Protein AF-A0A9E5NXB5-F1 (afdb_monomer_lite)

Radius of gyration: 30.62 Å; chains: 1; bounding box: 62×61×78 Å

pLDDT: mean 73.19, std 24.74, range [26.61, 98.06]

Sequence (170 aa):
MGVGWIIVVVVAVVLFAVLLLSRGRKKRVAPEAVVEGGEPAEEEETAEVPEVRAQVVARDAESEAAAVAEPVVPERVVKPEPTAKELRSRVEERLSESERMLAELRKAVEHDDEVAQHVGAGTMEIVEEGLQEVRSLAERKKWSQAKDKGEALHAQLSLMLQSTRREKAS

Structure (mmCIF, N/CA/C/O backbone):
data_AF-A0A9E5NXB5-F1
#
_entry.id   AF-A0A9E5NXB5-F1
#
loop_
_atom_site.group_PDB
_atom_site.id
_atom_site.type_symbol
_atom_site.label_atom_id
_atom_site.label_alt_id
_atom_site.label_comp_id
_atom_site.label_asym_id
_atom_site.label_entity_id
_atom_site.label_seq_id
_atom_site.pdbx_PDB_ins_code
_atom_site.Cartn_x
_atom_site.Cartn_y
_atom_site.Cartn_z
_atom_site.occupancy
_atom_site.B_iso_or_equiv
_atom_site.auth_seq_id
_atom_site.auth_comp_id
_atom_site.auth_asym_id
_atom_site.auth_atom_id
_atom_site.pdbx_PDB_model_num
ATOM 1 N N . MET A 1 1 ? -20.065 0.726 -28.961 1.00 54.78 1 MET A N 1
ATOM 2 C CA . MET A 1 1 ? -20.692 0.753 -27.619 1.00 54.78 1 MET A CA 1
ATOM 3 C C . MET A 1 1 ? -20.799 -0.689 -27.144 1.00 54.78 1 MET A C 1
ATOM 5 O O . MET A 1 1 ? -21.477 -1.448 -27.816 1.00 54.78 1 MET A O 1
ATOM 9 N N . GLY A 1 2 ? -20.080 -1.116 -26.100 1.00 55.69 2 GLY A N 1
ATOM 10 C CA . GLY A 1 2 ? -20.157 -2.530 -25.687 1.00 55.69 2 GLY A CA 1
ATOM 11 C C . GLY A 1 2 ? -19.233 -2.996 -24.560 1.00 55.69 2 GLY A C 1
ATOM 12 O O . GLY A 1 2 ? -19.505 -4.031 -23.973 1.00 55.69 2 GLY A O 1
ATOM 13 N N . VAL A 1 3 ? -18.182 -2.248 -24.206 1.00 57.88 3 VAL A N 1
ATOM 14 C CA . VAL A 1 3 ? -17.224 -2.702 -23.173 1.00 57.88 3 VAL A CA 1
ATOM 15 C C . VAL A 1 3 ? -17.630 -2.251 -21.763 1.00 57.88 3 VAL A C 1
ATOM 17 O O . VAL A 1 3 ? -17.493 -3.005 -20.806 1.00 57.88 3 VAL A O 1
ATOM 20 N N . GLY A 1 4 ? -18.231 -1.061 -21.634 1.00 63.00 4 GLY A N 1
ATOM 21 C CA . GLY A 1 4 ? -18.647 -0.520 -20.333 1.00 63.00 4 GLY A CA 1
ATOM 22 C C . GLY A 1 4 ? -19.715 -1.358 -19.621 1.00 63.00 4 GLY A C 1
ATOM 23 O O . GLY A 1 4 ? -19.689 -1.473 -18.402 1.00 63.00 4 GLY A O 1
ATOM 24 N N . TRP A 1 5 ? -20.615 -2.009 -20.366 1.00 71.31 5 TRP A N 1
ATOM 25 C CA . TRP A 1 5 ? -21.660 -2.841 -19.759 1.00 71.31 5 TRP A CA 1
ATOM 26 C C . TRP A 1 5 ? -21.108 -4.163 -19.214 1.00 71.31 5 TRP A C 1
ATOM 28 O O . TRP A 1 5 ? -21.574 -4.640 -18.186 1.00 71.31 5 TRP A O 1
ATOM 38 N N . ILE A 1 6 ? -20.059 -4.711 -19.838 1.00 74.12 6 ILE A N 1
ATOM 39 C CA . ILE A 1 6 ? -19.412 -5.947 -19.378 1.00 74.12 6 ILE A CA 1
ATOM 40 C C . ILE A 1 6 ? -18.761 -5.716 -18.013 1.00 74.12 6 ILE A C 1
ATOM 42 O O . ILE A 1 6 ? -18.959 -6.518 -17.106 1.00 74.12 6 ILE A O 1
ATOM 46 N N . ILE A 1 7 ? -18.061 -4.590 -17.835 1.00 77.19 7 ILE A N 1
ATOM 47 C CA . ILE A 1 7 ? -17.435 -4.242 -16.551 1.00 77.19 7 ILE A CA 1
ATOM 48 C C . ILE A 1 7 ? -18.505 -4.109 -15.459 1.00 77.19 7 ILE A C 1
ATOM 50 O O . ILE A 1 7 ? -18.360 -4.687 -14.386 1.00 77.19 7 ILE A O 1
ATOM 54 N N . VAL A 1 8 ? -19.620 -3.431 -15.748 1.00 80.00 8 VAL A N 1
ATOM 55 C CA . VAL A 1 8 ? -20.730 -3.276 -14.791 1.00 80.00 8 VAL A CA 1
ATOM 56 C C . VAL A 1 8 ? -21.351 -4.627 -14.420 1.00 80.00 8 VAL A C 1
ATOM 58 O O . VAL A 1 8 ? -21.609 -4.875 -13.242 1.00 80.00 8 VAL A O 1
ATOM 61 N N . VAL A 1 9 ? -21.549 -5.525 -15.389 1.00 83.50 9 VAL A N 1
ATOM 62 C CA . VAL A 1 9 ? -22.103 -6.866 -15.145 1.00 83.50 9 VAL A CA 1
ATOM 63 C C . VAL A 1 9 ? -21.142 -7.720 -14.315 1.00 83.50 9 VAL A C 1
ATOM 65 O O . VAL A 1 9 ? -21.573 -8.354 -13.353 1.00 83.50 9 VAL A O 1
ATOM 68 N N . VAL A 1 10 ? -19.842 -7.699 -14.621 1.00 84.12 10 VAL A N 1
ATOM 69 C CA . VAL A 1 10 ? -18.830 -8.451 -13.862 1.00 84.12 10 VAL A CA 1
ATOM 70 C C . VAL A 1 10 ? -18.748 -7.944 -12.421 1.00 84.12 10 VAL A C 1
ATOM 72 O O . VAL A 1 10 ? -18.808 -8.746 -11.489 1.00 84.12 10 VAL A O 1
ATOM 75 N N . VAL A 1 11 ? -18.703 -6.624 -12.217 1.00 87.06 11 VAL A N 1
ATOM 76 C CA . VAL A 1 11 ? -18.687 -6.021 -10.874 1.00 87.06 11 VAL A CA 1
ATOM 77 C C . VAL A 1 11 ? -19.962 -6.372 -10.099 1.00 87.06 11 VAL A C 1
ATOM 79 O O . VAL A 1 11 ? -19.879 -6.755 -8.932 1.00 87.06 11 VAL A O 1
ATOM 82 N N . ALA A 1 12 ? -21.135 -6.328 -10.737 1.00 85.50 12 ALA A N 1
ATOM 83 C CA . ALA A 1 12 ? -22.399 -6.690 -10.098 1.00 85.50 12 ALA A CA 1
ATOM 84 C C . ALA A 1 12 ? -22.444 -8.168 -9.669 1.00 85.50 12 ALA A C 1
ATOM 86 O O . ALA A 1 12 ? -22.884 -8.462 -8.557 1.00 85.50 12 ALA A O 1
ATOM 87 N N . VAL A 1 13 ? -21.953 -9.093 -10.501 1.00 89.00 13 VAL A N 1
ATOM 88 C CA . VAL A 1 13 ? -21.907 -10.531 -10.177 1.00 89.00 13 VAL A CA 1
ATOM 89 C C . VAL A 1 13 ? -20.940 -10.809 -9.028 1.00 89.00 13 VAL A C 1
ATOM 91 O O . VAL A 1 13 ? -21.283 -11.561 -8.114 1.00 89.00 13 VAL A O 1
ATOM 94 N N . VAL A 1 14 ? -19.765 -10.172 -9.021 1.00 89.00 14 VAL A N 1
ATOM 95 C CA . VAL A 1 14 ? -18.786 -10.316 -7.930 1.00 89.00 14 VAL A CA 1
ATOM 96 C C . VAL A 1 14 ? -19.358 -9.774 -6.621 1.00 89.00 14 VAL A C 1
ATOM 98 O O . VAL A 1 14 ? -19.320 -10.466 -5.602 1.00 89.00 14 VAL A O 1
ATOM 101 N N . LEU A 1 15 ? -19.961 -8.581 -6.641 1.00 87.12 15 LEU A N 1
ATOM 102 C CA . LEU A 1 15 ? -20.608 -8.007 -5.459 1.00 87.12 15 LEU A CA 1
ATOM 103 C C . LEU A 1 15 ? -21.755 -8.887 -4.961 1.00 87.12 15 LEU A C 1
ATOM 105 O O . LEU A 1 15 ? -21.877 -9.094 -3.756 1.00 87.12 15 LEU A O 1
ATOM 109 N N . PHE A 1 16 ? -22.559 -9.447 -5.866 1.00 84.19 16 PHE A N 1
ATOM 110 C CA . PHE A 1 16 ? -23.655 -10.347 -5.523 1.00 84.19 16 PHE A CA 1
ATOM 111 C C . PHE A 1 16 ? -23.155 -11.662 -4.906 1.00 84.19 16 PHE A C 1
ATOM 113 O O . PHE A 1 16 ? -23.688 -12.094 -3.884 1.00 84.19 16 PHE A O 1
ATOM 120 N N . ALA A 1 17 ? -22.092 -12.261 -5.450 1.00 80.44 17 ALA A N 1
ATOM 121 C CA . ALA A 1 17 ? -21.468 -13.460 -4.891 1.00 80.44 17 ALA A CA 1
ATOM 122 C C . ALA A 1 17 ? -20.880 -13.204 -3.493 1.00 80.44 17 ALA A C 1
ATOM 124 O O . ALA A 1 17 ? -21.090 -14.005 -2.581 1.00 80.44 17 ALA A O 1
ATOM 125 N N . VAL A 1 18 ? -20.220 -12.060 -3.284 1.00 82.38 18 VAL A N 1
ATOM 126 C CA . VAL A 1 18 ? -19.718 -11.636 -1.964 1.00 82.38 18 VAL A CA 1
ATOM 127 C C . VAL A 1 18 ? -20.874 -11.385 -0.987 1.00 82.38 18 VAL A C 1
ATOM 129 O O . VAL A 1 18 ? -20.802 -11.771 0.184 1.00 82.38 18 VAL A O 1
ATOM 132 N N . LEU A 1 19 ? -21.980 -10.798 -1.451 1.00 80.94 19 LEU A N 1
ATOM 133 C CA . LEU A 1 19 ? -23.198 -10.607 -0.656 1.00 80.94 19 LEU A CA 1
ATOM 134 C C . LEU A 1 19 ? -23.850 -11.937 -0.258 1.00 80.94 19 LEU A C 1
ATOM 136 O O . LEU A 1 19 ? -24.301 -12.085 0.878 1.00 80.94 19 LEU A O 1
ATOM 140 N N . LEU A 1 20 ? -23.875 -12.919 -1.158 1.00 72.75 20 LEU A N 1
ATOM 141 C CA . LEU A 1 20 ? -24.382 -14.257 -0.859 1.00 72.75 20 LEU A CA 1
ATOM 142 C C . LEU A 1 20 ? -23.459 -15.019 0.099 1.00 72.75 20 LEU A C 1
ATOM 144 O O . LEU A 1 20 ? -23.947 -15.598 1.071 1.00 72.75 20 LEU A O 1
ATOM 148 N N . LEU A 1 21 ? -22.137 -14.961 -0.094 1.00 68.56 21 LEU A N 1
ATOM 149 C CA . LEU A 1 21 ? -21.175 -15.585 0.824 1.00 68.56 21 LEU A CA 1
ATOM 150 C C . LEU A 1 21 ? -21.220 -14.955 2.222 1.00 68.56 21 LEU A C 1
ATOM 152 O O . LEU A 1 21 ? -21.131 -15.662 3.227 1.00 68.56 21 LEU A O 1
ATOM 156 N N . SER A 1 22 ? -21.391 -13.634 2.302 1.00 61.56 22 SER A N 1
ATOM 157 C CA . SER A 1 22 ? -21.497 -12.925 3.583 1.00 61.56 22 SER A CA 1
ATOM 158 C C . SER A 1 22 ? -22.838 -13.166 4.283 1.00 61.56 22 SER A C 1
ATOM 160 O O . SER A 1 22 ? -22.872 -13.244 5.514 1.00 61.56 22 SER A O 1
ATOM 162 N N . ARG A 1 23 ? -23.932 -13.371 3.536 1.00 57.53 23 ARG A N 1
ATOM 163 C CA . ARG A 1 23 ? -25.237 -13.768 4.098 1.00 57.53 23 ARG A CA 1
ATOM 164 C C . ARG A 1 23 ? -25.300 -15.242 4.514 1.00 57.53 23 ARG A C 1
ATOM 166 O O . ARG A 1 23 ? -26.015 -15.558 5.460 1.00 57.53 23 ARG A O 1
ATOM 173 N N . GLY A 1 24 ? -24.525 -16.125 3.881 1.00 51.94 24 GLY A N 1
ATOM 174 C CA . GLY A 1 24 ? -24.481 -17.561 4.192 1.00 51.94 24 GLY A CA 1
ATOM 175 C C . GLY A 1 24 ? -23.728 -17.941 5.476 1.00 51.94 24 GLY A C 1
ATOM 176 O O . GLY A 1 24 ? -23.845 -19.074 5.935 1.00 51.94 24 GLY A O 1
ATOM 177 N N . ARG A 1 25 ? -22.977 -17.018 6.097 1.00 52.31 25 ARG A N 1
ATOM 178 C CA . ARG A 1 25 ? -22.150 -17.288 7.296 1.00 52.31 25 ARG A CA 1
ATOM 179 C C . ARG A 1 25 ? -22.756 -16.841 8.631 1.00 52.31 25 ARG A C 1
ATOM 181 O O . ARG A 1 25 ? -22.054 -16.787 9.637 1.00 52.31 25 ARG A O 1
ATOM 188 N N . LYS A 1 26 ? -24.060 -16.553 8.679 1.00 47.88 26 LYS A N 1
ATOM 189 C CA . LYS A 1 26 ? -24.785 -16.276 9.931 1.00 47.88 26 LYS A CA 1
ATOM 190 C C . LYS A 1 26 ? -26.071 -17.090 10.009 1.00 47.88 26 LYS A C 1
ATOM 192 O O . LYS A 1 26 ? -27.144 -16.556 9.764 1.00 47.88 26 LYS A O 1
ATOM 197 N N . LYS A 1 27 ? -25.940 -18.378 10.337 1.00 48.53 27 LYS A N 1
ATOM 198 C CA . LYS A 1 27 ? -26.943 -19.209 11.035 1.00 48.53 27 LYS A CA 1
ATOM 199 C C . LYS A 1 27 ? -26.412 -20.637 11.134 1.00 48.53 27 LYS A C 1
ATOM 201 O O . LYS A 1 27 ? -26.617 -21.405 10.207 1.00 48.53 27 LYS A O 1
ATOM 206 N N . ARG A 1 28 ? -25.748 -20.979 12.242 1.00 40.81 28 ARG A N 1
ATOM 207 C CA . ARG A 1 28 ? -25.833 -22.303 12.893 1.00 40.81 28 ARG A CA 1
ATOM 208 C C . ARG A 1 28 ? -25.391 -22.176 14.353 1.00 40.81 28 ARG A C 1
ATOM 210 O O . ARG A 1 28 ? -24.294 -22.576 14.709 1.00 40.81 28 ARG A O 1
ATOM 217 N N . VAL A 1 29 ? -26.271 -21.598 15.170 1.00 38.09 29 VAL A N 1
ATOM 218 C CA . VAL A 1 29 ? -26.441 -21.964 16.583 1.00 38.09 29 VAL A CA 1
ATOM 219 C C . VAL A 1 29 ? -27.955 -22.011 16.837 1.00 38.09 29 VAL A C 1
ATOM 221 O O . VAL A 1 29 ? -28.576 -20.958 16.750 1.00 38.09 29 VAL A O 1
ATOM 224 N N . ALA A 1 30 ? -28.456 -23.248 17.037 1.00 46.38 30 ALA A N 1
ATOM 225 C CA . ALA A 1 30 ? -29.660 -23.767 17.743 1.00 46.38 30 ALA A CA 1
ATOM 226 C C . ALA A 1 30 ? -31.053 -23.108 17.505 1.00 46.38 30 ALA A C 1
ATOM 228 O O . ALA A 1 30 ? -31.091 -21.900 17.292 1.00 46.38 30 ALA A O 1
ATOM 229 N N . PRO A 1 31 ? -32.210 -23.833 17.530 1.00 43.34 31 PRO A N 1
ATOM 230 C CA . PRO A 1 31 ? -32.601 -24.841 18.537 1.00 43.34 31 PRO A CA 1
ATOM 231 C C . PRO A 1 31 ? -33.389 -26.083 18.024 1.00 43.34 31 PRO A C 1
ATOM 233 O O . PRO A 1 31 ? -33.703 -26.203 16.845 1.00 43.34 31 PRO A O 1
ATOM 236 N N . GLU A 1 32 ? -33.623 -27.006 18.962 1.00 43.78 32 GLU A N 1
ATOM 237 C CA . GLU A 1 32 ? -34.578 -28.129 19.055 1.00 43.78 32 GLU A CA 1
ATOM 238 C C . GLU A 1 32 ? -35.412 -28.560 17.831 1.00 43.78 32 GLU A C 1
ATOM 240 O O . GLU A 1 32 ? -36.246 -27.821 17.311 1.00 43.78 32 GLU A O 1
ATOM 245 N N . ALA A 1 33 ? -35.281 -29.845 17.480 1.00 38.47 33 ALA A N 1
ATOM 246 C CA . ALA A 1 33 ? -36.297 -30.603 16.760 1.00 38.47 33 ALA A CA 1
ATOM 247 C C . ALA A 1 33 ? -36.684 -31.825 17.604 1.00 38.47 33 ALA A C 1
ATOM 249 O O . ALA A 1 33 ? -35.936 -32.794 17.720 1.00 38.47 33 ALA A O 1
ATOM 250 N N . VAL A 1 34 ? -37.861 -31.693 18.205 1.00 40.66 34 VAL A N 1
ATOM 251 C CA . VAL A 1 34 ? -38.703 -32.719 18.814 1.00 40.66 34 VAL A CA 1
ATOM 252 C C . VAL A 1 34 ? -38.823 -33.936 17.890 1.00 40.66 34 VAL A C 1
ATOM 254 O O . VAL A 1 34 ? -39.217 -33.796 16.732 1.00 40.66 34 VAL A O 1
ATOM 257 N N . VAL A 1 35 ? -38.535 -35.127 18.418 1.00 33.59 35 VAL A N 1
ATOM 258 C CA . VAL A 1 35 ? -39.043 -36.402 17.894 1.00 33.59 35 VAL A CA 1
ATOM 259 C C . VAL A 1 35 ? -39.661 -37.144 19.074 1.00 33.59 35 VAL A C 1
ATOM 261 O O . VAL A 1 35 ? -38.965 -37.745 19.885 1.00 33.59 35 VAL A O 1
ATOM 264 N N . GLU A 1 36 ? -40.979 -37.022 19.189 1.00 34.06 36 GLU A N 1
ATOM 265 C CA . GLU A 1 36 ? -41.832 -37.827 20.059 1.00 34.06 36 GLU A CA 1
ATOM 266 C C . GLU A 1 36 ? -42.213 -39.108 19.296 1.00 34.06 36 GLU A C 1
ATOM 268 O O . GLU A 1 36 ? -42.603 -39.030 18.128 1.00 34.06 36 GLU A O 1
ATOM 273 N N . GLY A 1 37 ? -42.073 -40.282 19.927 1.00 31.33 37 GLY A N 1
ATOM 274 C CA . GLY A 1 37 ? -42.486 -41.555 19.324 1.00 31.33 37 GLY A CA 1
ATOM 275 C C . GLY A 1 37 ? -42.073 -42.850 20.040 1.00 31.33 37 GLY A C 1
ATOM 276 O O . GLY A 1 37 ? -41.574 -43.741 19.361 1.00 31.33 37 GLY A O 1
ATOM 277 N N . GLY A 1 38 ? -42.325 -42.950 21.358 1.00 26.61 38 GLY A N 1
ATOM 278 C CA . GLY A 1 38 ? -42.498 -44.196 22.147 1.00 26.61 38 GLY A CA 1
ATOM 279 C C . GLY A 1 38 ? -41.228 -44.860 22.707 1.00 26.61 38 GLY A C 1
ATOM 280 O O . GLY A 1 38 ? -40.244 -44.999 21.995 1.00 26.61 38 GLY A O 1
ATOM 281 N N . GLU A 1 39 ? -41.145 -45.358 23.945 1.00 35.12 39 GLU A N 1
ATOM 282 C CA . GLU A 1 39 ? -41.994 -45.419 25.160 1.00 35.12 39 GLU A CA 1
ATOM 283 C C . GLU A 1 39 ? -41.051 -45.915 26.322 1.00 35.12 39 GLU A C 1
ATOM 285 O O . GLU A 1 39 ? -39.858 -46.080 26.053 1.00 35.12 39 GLU A O 1
ATOM 290 N N . PRO A 1 40 ? -41.456 -46.100 27.600 1.00 45.62 40 PRO A N 1
ATOM 291 C CA . PRO A 1 40 ? -40.928 -45.353 28.750 1.00 45.62 40 PRO A CA 1
ATOM 292 C C . PRO A 1 40 ? -40.263 -46.227 29.847 1.00 45.62 40 PRO A C 1
ATOM 294 O O . PRO A 1 40 ? -40.350 -47.450 29.807 1.00 45.62 40 PRO A O 1
ATOM 297 N N . ALA A 1 41 ? -39.624 -45.582 30.834 1.00 37.34 41 ALA A N 1
ATOM 298 C CA . ALA A 1 41 ? -39.603 -45.906 32.282 1.00 37.34 41 ALA A CA 1
ATOM 299 C C . ALA A 1 41 ? -38.415 -45.160 32.935 1.00 37.34 41 ALA A C 1
ATOM 301 O O . ALA A 1 41 ? -37.283 -45.347 32.499 1.00 37.34 41 ALA A O 1
ATOM 302 N N . GLU A 1 42 ? -38.689 -44.129 33.752 1.00 36.38 42 GLU A N 1
ATOM 303 C CA . GLU A 1 42 ? -38.463 -44.106 35.226 1.00 36.38 42 GLU A CA 1
ATOM 304 C C . GLU A 1 42 ? -36.975 -43.839 35.575 1.00 36.38 42 GLU A C 1
ATOM 306 O O . GLU A 1 42 ? -36.089 -44.462 35.009 1.00 36.38 42 GLU A O 1
ATOM 311 N N . GLU A 1 43 ? -36.544 -42.911 36.433 1.00 36.44 43 GLU A N 1
ATOM 312 C CA . GLU A 1 43 ? -37.147 -42.092 37.493 1.00 36.44 43 GLU A CA 1
ATOM 313 C C . GLU A 1 43 ? -36.137 -40.972 37.881 1.00 36.44 43 GLU A C 1
ATOM 315 O O . GLU A 1 43 ? -34.934 -41.136 37.683 1.00 36.44 43 GLU A O 1
ATOM 320 N N . GLU A 1 44 ? -36.679 -39.856 38.390 1.00 34.19 44 GLU A N 1
ATOM 321 C CA . GLU A 1 44 ? -36.176 -38.805 39.318 1.00 34.19 44 GLU A CA 1
ATOM 322 C C . GLU A 1 44 ? -34.674 -38.420 39.392 1.00 34.19 44 GLU A C 1
ATOM 324 O O . GLU A 1 44 ? -33.780 -39.237 39.576 1.00 34.19 44 GLU A O 1
ATOM 329 N N . GLU A 1 45 ? -34.306 -37.146 39.172 1.00 33.31 45 GLU A N 1
ATOM 330 C CA . GLU A 1 45 ? -34.315 -36.018 40.147 1.00 33.31 45 GLU A CA 1
ATOM 331 C C . GLU A 1 45 ? -33.399 -36.292 41.361 1.00 33.31 45 GLU A C 1
ATOM 333 O O . GLU A 1 45 ? -33.670 -37.161 42.172 1.00 33.31 45 GLU A O 1
ATOM 338 N N . THR A 1 46 ? -32.234 -35.667 41.545 1.00 31.72 46 THR A N 1
ATOM 339 C CA . THR A 1 46 ? -32.015 -34.349 42.185 1.00 31.72 46 THR A CA 1
ATOM 340 C C . THR A 1 46 ? -30.485 -34.179 42.343 1.00 31.72 46 THR A C 1
ATOM 342 O O . THR A 1 46 ? -29.777 -35.152 42.563 1.00 31.72 46 THR A O 1
ATOM 345 N N . ALA A 1 47 ? -29.923 -33.021 41.982 1.00 37.53 47 ALA A N 1
ATOM 346 C CA . ALA A 1 47 ? -29.270 -32.038 42.869 1.00 37.53 47 ALA A CA 1
ATOM 347 C C . ALA A 1 47 ? -28.021 -32.470 43.691 1.00 37.53 47 ALA A C 1
ATOM 349 O O . ALA A 1 47 ? -27.930 -33.563 44.220 1.00 37.53 47 ALA A O 1
ATOM 350 N N . GLU A 1 48 ? -27.117 -31.492 43.856 1.00 29.36 48 GLU A N 1
ATOM 351 C CA . GLU A 1 48 ? -26.005 -31.395 44.828 1.00 29.36 48 GLU A CA 1
ATOM 352 C C . GLU A 1 48 ? -24.599 -31.917 44.438 1.00 29.36 48 GLU A C 1
ATOM 354 O O . GLU A 1 48 ? -24.214 -33.067 44.602 1.00 29.36 48 GLU A O 1
ATOM 359 N N . VAL A 1 49 ? -23.760 -30.962 44.017 1.00 40.38 49 VAL A N 1
ATOM 360 C CA . VAL A 1 49 ? -22.342 -30.834 44.430 1.00 40.38 49 VAL A CA 1
ATOM 361 C C . VAL A 1 49 ? -22.372 -30.349 45.898 1.00 40.38 49 VAL A C 1
ATOM 363 O O . VAL A 1 49 ? -23.283 -29.557 46.154 1.00 40.38 49 VAL A O 1
ATOM 366 N N . PRO A 1 50 ? -21.462 -30.671 46.858 1.00 47.22 50 PRO A N 1
ATOM 367 C CA . PRO A 1 50 ? -20.028 -31.021 46.743 1.00 47.22 50 PRO A CA 1
ATOM 368 C C . PRO A 1 50 ? -19.532 -32.162 47.676 1.00 47.22 50 PRO A C 1
ATOM 370 O O . PRO A 1 50 ? -20.043 -32.318 48.771 1.00 47.22 50 PRO A O 1
ATOM 373 N N . GLU A 1 51 ? -18.399 -32.824 47.391 1.00 36.38 51 GLU A N 1
ATOM 374 C CA . GLU A 1 51 ? -17.454 -33.125 48.489 1.00 36.38 51 GLU A CA 1
ATOM 375 C C . GLU A 1 51 ? -16.021 -33.412 48.029 1.00 36.38 51 GLU A C 1
ATOM 377 O O . GLU A 1 51 ? -15.735 -34.239 47.167 1.00 36.38 51 GLU A O 1
ATOM 382 N N . VAL A 1 52 ? -15.114 -32.690 48.677 1.00 45.28 52 VAL A N 1
ATOM 383 C CA . VAL A 1 52 ? -13.672 -32.894 48.746 1.00 45.28 52 VAL A CA 1
ATOM 384 C C . VAL A 1 52 ? -13.394 -34.074 49.676 1.00 45.28 52 VAL A C 1
ATOM 386 O O . VAL A 1 52 ? -13.833 -34.019 50.817 1.00 45.28 52 VAL A O 1
ATOM 389 N N . ARG A 1 53 ? -12.614 -35.075 49.248 1.00 33.16 53 ARG A N 1
ATOM 390 C CA . ARG A 1 53 ? -11.840 -36.041 50.076 1.00 33.16 53 ARG A CA 1
ATOM 391 C C . ARG A 1 53 ? -11.130 -37.007 49.117 1.00 33.16 53 ARG A C 1
ATOM 393 O O . ARG A 1 53 ? -11.700 -37.372 48.106 1.00 33.16 53 ARG A O 1
ATOM 400 N N . ALA A 1 54 ? -9.925 -37.510 49.329 1.00 36.16 54 ALA A N 1
ATOM 401 C CA . ALA A 1 54 ? -8.888 -37.301 50.322 1.00 36.16 54 ALA A CA 1
ATOM 402 C C . ALA A 1 54 ? -7.594 -37.887 49.722 1.00 36.16 54 ALA A C 1
ATOM 404 O O . ALA A 1 54 ? -7.639 -38.800 48.899 1.00 36.16 54 ALA A O 1
ATOM 405 N N . GLN A 1 55 ? -6.447 -37.370 50.153 1.00 41.28 55 GLN A N 1
ATOM 406 C CA . GLN A 1 55 ? -5.137 -37.981 49.926 1.00 41.28 55 GLN A CA 1
ATOM 407 C C . GLN A 1 55 ? -5.091 -39.400 50.510 1.00 41.28 55 GLN A C 1
ATOM 409 O O . GLN A 1 55 ? -5.505 -39.575 51.653 1.00 41.28 55 GLN A O 1
ATOM 414 N N . VAL A 1 56 ? -4.457 -40.349 49.815 1.00 29.86 56 VAL A N 1
ATOM 415 C CA . VAL A 1 56 ? -3.692 -41.431 50.457 1.00 29.86 56 VAL A CA 1
ATOM 416 C C . VAL A 1 56 ? -2.437 -41.700 49.630 1.00 29.86 56 VAL A C 1
ATOM 418 O O . VAL A 1 56 ? -2.493 -42.151 48.491 1.00 29.86 56 VAL A O 1
ATOM 421 N N . VAL A 1 57 ? -1.295 -41.396 50.241 1.00 37.84 57 VAL A N 1
ATOM 422 C CA . VAL A 1 57 ? 0.025 -41.901 49.868 1.00 37.84 57 VAL A CA 1
ATOM 423 C C . VAL A 1 57 ? 0.057 -43.397 50.181 1.00 37.84 57 VAL A C 1
ATOM 425 O O . VAL A 1 57 ? -0.147 -43.777 51.331 1.00 37.84 57 VAL A O 1
ATOM 428 N N . ALA A 1 58 ? 0.375 -44.232 49.195 1.00 32.09 58 ALA A N 1
ATOM 429 C CA . ALA A 1 58 ? 0.872 -45.583 49.423 1.00 32.09 58 ALA A CA 1
ATOM 430 C C . ALA A 1 58 ? 2.094 -45.803 48.528 1.00 32.09 58 ALA A C 1
ATOM 432 O O . ALA A 1 58 ? 2.021 -45.763 47.302 1.00 32.09 58 ALA A O 1
ATOM 433 N N . ARG A 1 59 ? 3.238 -45.941 49.194 1.00 34.91 59 ARG A N 1
ATOM 434 C CA . ARG A 1 59 ? 4.537 -46.300 48.644 1.00 34.91 59 ARG A CA 1
ATOM 435 C C . ARG A 1 59 ? 4.615 -47.822 48.678 1.00 34.91 59 ARG A C 1
ATOM 437 O O . ARG A 1 59 ? 4.721 -48.362 49.769 1.00 34.91 59 ARG A O 1
ATOM 444 N N . ASP A 1 60 ? 4.645 -48.462 47.519 1.00 29.19 60 ASP A N 1
ATOM 445 C CA . ASP A 1 60 ? 5.241 -49.786 47.361 1.00 29.19 60 ASP A CA 1
ATOM 446 C C . ASP A 1 60 ? 6.034 -49.813 46.059 1.00 29.19 60 ASP A C 1
ATOM 448 O O . ASP A 1 60 ? 5.621 -49.274 45.031 1.00 29.19 60 ASP A O 1
ATOM 452 N N . ALA A 1 61 ? 7.248 -50.332 46.171 1.00 39.91 61 ALA A N 1
ATOM 453 C CA . ALA A 1 61 ? 8.222 -50.411 45.107 1.00 39.91 61 ALA A CA 1
ATOM 454 C C . ALA A 1 61 ? 8.165 -51.814 44.514 1.00 39.91 61 ALA A C 1
ATOM 456 O O . ALA A 1 61 ? 8.441 -52.761 45.233 1.00 39.91 61 ALA A O 1
ATOM 457 N N . GLU A 1 62 ? 7.921 -51.934 43.213 1.00 35.31 62 GLU A N 1
ATOM 458 C CA . GLU A 1 62 ? 8.495 -53.015 42.416 1.00 35.31 62 GLU A CA 1
ATOM 459 C C . GLU A 1 62 ? 8.523 -52.615 40.936 1.00 35.31 62 GLU A C 1
ATOM 461 O O . GLU A 1 62 ? 7.581 -52.041 40.395 1.00 35.31 62 GLU A O 1
ATOM 466 N N . SER A 1 63 ? 9.683 -52.842 40.323 1.00 36.72 63 SER A N 1
ATOM 467 C CA . SER A 1 63 ? 9.979 -52.606 38.915 1.00 36.72 63 SER A CA 1
ATOM 468 C C . SER A 1 63 ? 9.027 -53.369 38.002 1.00 36.72 63 SER A C 1
ATOM 470 O O . SER A 1 63 ? 9.068 -54.591 37.994 1.00 36.72 63 SER A O 1
ATOM 472 N N . GLU A 1 64 ? 8.351 -52.674 37.089 1.00 33.09 64 GLU A N 1
ATOM 473 C CA . GLU A 1 64 ? 8.196 -53.200 35.734 1.00 33.09 64 GLU A CA 1
ATOM 474 C C . GLU A 1 64 ? 8.054 -52.058 34.725 1.00 33.09 64 GLU A C 1
ATOM 476 O O . GLU A 1 64 ? 7.289 -51.108 34.893 1.00 33.09 64 GLU A O 1
ATOM 481 N N . ALA A 1 65 ? 8.889 -52.118 33.694 1.00 44.62 65 ALA A N 1
ATOM 482 C CA . ALA A 1 65 ? 8.981 -51.131 32.641 1.00 44.62 65 ALA A CA 1
ATOM 483 C C . ALA A 1 65 ? 7.717 -51.160 31.772 1.00 44.62 65 ALA A C 1
ATOM 485 O O . ALA A 1 65 ? 7.572 -52.009 30.899 1.00 44.62 65 ALA A O 1
ATOM 486 N N . ALA A 1 66 ? 6.839 -50.179 31.956 1.00 34.56 66 ALA A N 1
ATOM 487 C CA . ALA A 1 66 ? 5.821 -49.831 30.979 1.00 34.56 66 ALA A CA 1
ATOM 488 C C . ALA A 1 66 ? 5.923 -48.330 30.712 1.00 34.56 66 ALA A C 1
ATOM 490 O O . ALA A 1 66 ? 5.399 -47.503 31.454 1.00 34.56 66 ALA A O 1
ATOM 491 N N . ALA A 1 67 ? 6.657 -47.976 29.656 1.00 39.56 67 ALA A N 1
ATOM 492 C CA . ALA A 1 67 ? 6.668 -46.632 29.100 1.00 39.56 67 ALA A CA 1
ATOM 493 C C . ALA A 1 67 ? 5.277 -46.324 28.522 1.00 39.56 67 ALA A C 1
ATOM 495 O O . ALA A 1 67 ? 5.033 -46.463 27.324 1.00 39.56 67 ALA A O 1
ATOM 496 N N . VAL A 1 68 ? 4.348 -45.932 29.392 1.00 35.22 68 VAL A N 1
ATOM 497 C CA . VAL A 1 68 ? 3.100 -45.289 28.997 1.00 35.22 68 VAL A CA 1
ATOM 498 C C . VAL A 1 68 ? 3.465 -43.842 28.709 1.00 35.22 68 VAL A C 1
ATOM 500 O O . VAL A 1 68 ? 3.592 -43.020 29.612 1.00 35.22 68 VAL A O 1
ATOM 503 N N . ALA A 1 69 ? 3.722 -43.552 27.436 1.00 43.78 69 ALA A N 1
ATOM 504 C CA . ALA A 1 69 ? 3.768 -42.186 26.953 1.00 43.78 69 ALA A CA 1
ATOM 505 C C . ALA A 1 69 ? 2.377 -41.580 27.180 1.00 43.78 69 ALA A C 1
ATOM 507 O O . ALA A 1 69 ? 1.459 -41.806 26.390 1.00 43.78 69 ALA A O 1
ATOM 508 N N . GLU A 1 70 ? 2.206 -40.861 28.289 1.00 43.41 70 GLU A N 1
ATOM 509 C CA . GLU A 1 70 ? 1.059 -39.984 28.471 1.00 43.41 70 GLU A CA 1
ATOM 510 C C . GLU A 1 70 ? 1.006 -39.050 27.254 1.00 43.41 70 GLU A C 1
ATOM 512 O O . GLU A 1 70 ? 2.017 -38.416 26.923 1.00 43.41 70 GLU A O 1
ATOM 517 N N . PRO A 1 71 ? -0.123 -38.971 26.529 1.00 40.84 71 PRO A N 1
ATOM 518 C CA . PRO A 1 71 ? -0.261 -37.989 25.476 1.00 40.84 71 PRO A CA 1
ATOM 519 C C . PRO A 1 71 ? -0.245 -36.616 26.145 1.00 40.84 71 PRO A C 1
ATOM 521 O O . PRO A 1 71 ? -1.244 -36.174 26.710 1.00 40.84 71 PRO A O 1
ATOM 524 N N . VAL A 1 72 ? 0.910 -35.953 26.092 1.00 48.22 72 VAL A N 1
ATOM 525 C CA . VAL A 1 72 ? 1.059 -34.539 26.427 1.00 48.22 72 VAL A CA 1
ATOM 526 C C . VAL A 1 72 ? 0.124 -33.784 25.491 1.00 48.22 72 VAL A C 1
ATOM 528 O O . VAL A 1 72 ? 0.441 -33.532 24.328 1.00 48.22 72 VAL A O 1
ATOM 531 N N . VAL A 1 73 ? -1.077 -33.487 25.984 1.00 48.72 73 VAL A N 1
ATOM 532 C CA . VAL A 1 73 ? -2.013 -32.582 25.328 1.00 48.72 73 VAL A CA 1
ATOM 533 C C . VAL A 1 73 ? -1.259 -31.264 25.198 1.00 48.72 73 VAL A C 1
ATOM 535 O O . VAL A 1 73 ? -0.865 -30.710 26.225 1.00 48.72 73 VAL A O 1
ATOM 538 N N . PRO A 1 74 ? -0.993 -30.758 23.980 1.00 49.38 74 PRO A N 1
ATOM 539 C CA . PRO A 1 74 ? -0.344 -29.470 23.854 1.00 49.38 74 PRO A CA 1
ATOM 540 C C . PRO A 1 74 ? -1.282 -28.447 24.487 1.00 49.38 74 PRO A C 1
ATOM 542 O O . PRO A 1 74 ? -2.382 -28.211 23.974 1.00 49.38 74 PRO A O 1
ATOM 545 N N . GLU A 1 75 ? -0.863 -27.872 25.617 1.00 52.22 75 GLU A N 1
ATOM 546 C CA . GLU A 1 75 ? -1.471 -26.666 26.162 1.00 52.22 75 GLU A CA 1
ATOM 547 C C . GLU A 1 75 ? -1.620 -25.698 24.993 1.00 52.22 75 GLU A C 1
ATOM 549 O O . GLU A 1 75 ? -0.639 -25.278 24.370 1.00 52.22 75 GLU A O 1
ATOM 554 N N . ARG A 1 76 ? -2.869 -25.396 24.623 1.00 51.62 76 ARG A N 1
ATOM 555 C CA . ARG A 1 76 ? -3.134 -24.361 23.633 1.00 51.62 76 ARG A CA 1
ATOM 556 C C . ARG A 1 76 ? -2.610 -23.072 24.238 1.00 51.62 76 ARG A C 1
ATOM 558 O O . ARG A 1 76 ? -3.272 -22.471 25.077 1.00 51.62 76 ARG A O 1
ATOM 565 N N . VAL A 1 77 ? -1.426 -22.657 23.799 1.00 55.16 77 VAL A N 1
ATOM 566 C CA . VAL A 1 77 ? -0.885 -21.331 24.070 1.00 55.16 77 VAL A CA 1
ATOM 567 C C . VAL A 1 77 ? -1.830 -20.342 23.397 1.00 55.16 77 VAL A C 1
ATOM 569 O O . VAL A 1 77 ? -1.701 -20.032 22.210 1.00 55.16 77 VAL A O 1
ATOM 572 N N . VAL A 1 78 ? -2.844 -19.897 24.138 1.00 57.31 78 VAL A N 1
ATOM 573 C CA . VAL A 1 78 ? -3.724 -18.811 23.722 1.00 57.31 78 VAL A CA 1
ATOM 574 C C . VAL A 1 78 ? -2.855 -17.563 23.734 1.00 57.31 78 VAL A C 1
ATOM 576 O O . VAL A 1 78 ? -2.625 -16.958 24.779 1.00 57.31 78 VAL A O 1
ATOM 579 N N . LYS A 1 79 ? -2.293 -17.212 22.573 1.00 66.75 79 LYS A 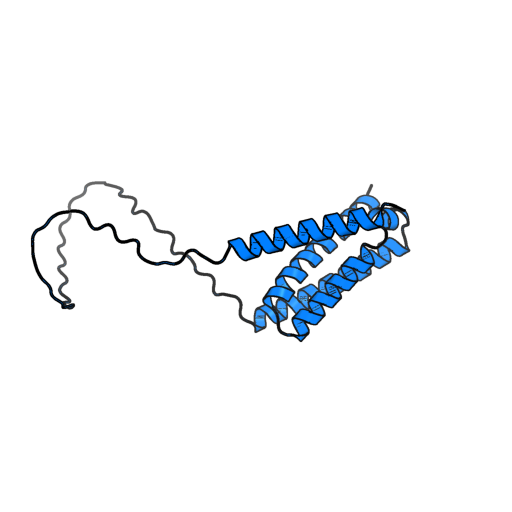N 1
ATOM 580 C CA . LYS A 1 79 ? -1.615 -15.927 22.424 1.00 66.75 79 LYS A CA 1
ATOM 581 C C . LYS A 1 79 ? -2.638 -14.836 22.744 1.00 66.75 79 LYS A C 1
ATOM 583 O O . LYS A 1 79 ? -3.714 -14.858 22.143 1.00 66.75 79 LYS A O 1
ATOM 588 N N . PRO A 1 80 ? -2.331 -13.914 23.670 1.00 72.50 80 PRO A N 1
ATOM 589 C CA . PRO A 1 80 ? -3.233 -12.817 23.967 1.00 72.50 80 PRO A CA 1
ATOM 590 C C . PRO A 1 80 ? -3.489 -12.022 22.687 1.00 72.50 80 PRO A C 1
ATOM 592 O O . PRO A 1 80 ? -2.573 -11.803 21.885 1.00 72.50 80 PRO A O 1
ATOM 595 N N . GLU A 1 81 ? -4.744 -11.625 22.479 1.00 76.06 81 GLU A N 1
ATOM 596 C CA . GLU A 1 81 ? -5.076 -10.742 21.369 1.00 76.06 81 GLU A CA 1
ATOM 597 C C . GLU A 1 81 ? -4.302 -9.422 21.512 1.00 76.06 81 GLU A C 1
ATOM 599 O O . GLU A 1 81 ? -4.152 -8.910 22.627 1.00 76.06 81 GLU A O 1
ATOM 604 N N . PRO A 1 82 ? -3.784 -8.869 20.402 1.00 80.31 82 PRO A N 1
ATOM 605 C CA . PRO A 1 82 ? -3.001 -7.645 20.445 1.00 80.31 82 PRO A CA 1
ATOM 606 C C . PRO A 1 82 ? -3.850 -6.485 20.965 1.00 80.31 82 PRO A C 1
ATOM 608 O O . PRO A 1 82 ? -4.989 -6.271 20.540 1.00 80.31 82 PRO A O 1
ATOM 611 N N . THR A 1 83 ? -3.272 -5.694 21.860 1.00 88.06 83 THR A N 1
ATOM 612 C CA . THR A 1 83 ? -3.935 -4.519 22.424 1.00 88.06 83 THR A CA 1
ATOM 613 C C . THR A 1 83 ? -4.151 -3.444 21.355 1.00 88.06 83 THR A C 1
ATOM 615 O O . THR A 1 83 ? -3.409 -3.332 20.376 1.00 88.06 83 THR A O 1
ATOM 618 N N . ALA A 1 84 ? -5.140 -2.568 21.561 1.00 86.75 84 ALA A N 1
ATOM 619 C CA . ALA A 1 84 ? -5.416 -1.466 20.633 1.00 86.75 84 ALA A CA 1
ATOM 620 C C . ALA A 1 84 ? -4.206 -0.530 20.427 1.00 86.75 84 ALA A C 1
ATOM 622 O O . ALA A 1 84 ? -4.024 0.016 19.340 1.00 86.75 84 ALA A O 1
ATOM 623 N N . LYS A 1 85 ? -3.360 -0.366 21.455 1.00 88.88 85 LYS A N 1
ATOM 624 C CA . LYS A 1 85 ? -2.126 0.429 21.379 1.00 88.88 85 LYS A CA 1
ATOM 625 C C . LYS A 1 85 ? -1.084 -0.236 20.476 1.00 88.88 85 LYS A C 1
ATOM 627 O O . LYS A 1 85 ? -0.467 0.447 19.664 1.00 88.88 85 LYS A O 1
ATOM 632 N N . GLU A 1 86 ? -0.918 -1.552 20.588 1.00 91.19 86 GLU A N 1
ATOM 633 C CA . GLU A 1 86 ? -0.007 -2.319 19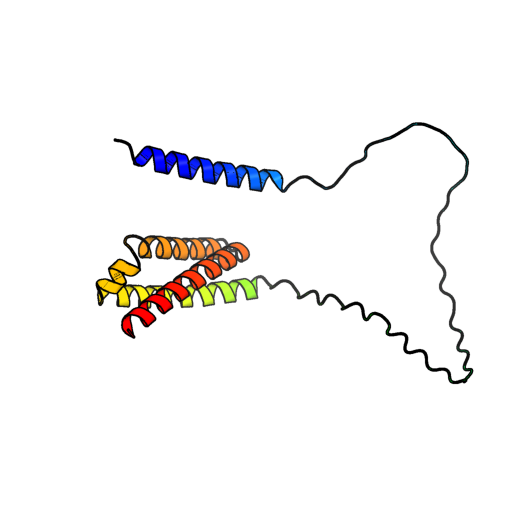.729 1.00 91.19 86 GLU A CA 1
ATOM 634 C C . GLU A 1 86 ? -0.487 -2.334 18.278 1.00 91.19 86 GLU A C 1
ATOM 636 O O . GLU A 1 86 ? 0.314 -2.124 17.368 1.00 91.19 86 GLU A O 1
ATOM 641 N N . LEU A 1 87 ? -1.794 -2.519 18.051 1.00 91.38 87 LEU A N 1
ATOM 642 C CA . LEU A 1 87 ? -2.377 -2.453 16.709 1.00 91.38 87 LEU A CA 1
ATOM 643 C C . LEU A 1 87 ? -2.157 -1.083 16.071 1.00 91.38 87 LEU A C 1
ATOM 645 O O . LEU A 1 87 ? -1.721 -1.011 14.926 1.00 91.38 87 LEU A O 1
ATOM 649 N N . ARG A 1 88 ? -2.407 -0.005 16.819 1.00 93.81 88 ARG A N 1
ATOM 650 C CA . ARG A 1 88 ? -2.153 1.358 16.352 1.00 93.81 88 ARG A CA 1
ATOM 651 C C . ARG A 1 88 ? -0.695 1.554 15.941 1.00 93.81 88 ARG A C 1
ATOM 653 O O . ARG A 1 88 ? -0.450 1.984 14.821 1.00 93.81 88 ARG A O 1
ATOM 660 N N . SER A 1 89 ? 0.246 1.208 16.821 1.00 94.31 89 SER A N 1
ATOM 661 C CA . SER A 1 89 ? 1.679 1.374 16.548 1.00 94.31 89 SER A CA 1
ATOM 662 C C . SER A 1 89 ? 2.105 0.612 15.293 1.00 94.31 89 SER A C 1
ATOM 664 O O . SER A 1 89 ? 2.815 1.163 14.460 1.00 94.31 89 SER A O 1
ATOM 666 N N . ARG A 1 90 ? 1.635 -0.633 15.125 1.00 93.62 90 ARG A N 1
ATOM 667 C CA . ARG A 1 90 ? 1.935 -1.438 13.932 1.00 93.62 90 ARG A CA 1
ATOM 668 C C . ARG A 1 90 ? 1.341 -0.849 12.660 1.00 93.62 90 ARG A C 1
ATOM 670 O O . ARG A 1 90 ? 1.995 -0.875 11.626 1.00 93.62 90 ARG A O 1
ATOM 677 N N . VAL A 1 91 ? 0.106 -0.350 12.722 1.00 96.06 91 VAL A N 1
ATOM 678 C CA . VAL A 1 91 ? -0.545 0.285 11.570 1.00 96.06 91 VAL A CA 1
ATOM 679 C C . VAL A 1 91 ? 0.213 1.546 11.164 1.00 96.06 91 VAL A C 1
ATOM 681 O O . VAL A 1 91 ? 0.502 1.703 9.987 1.00 96.06 91 VAL A O 1
ATOM 684 N N . GLU A 1 92 ? 0.572 2.412 12.113 1.00 95.19 92 GLU A N 1
ATOM 685 C CA . GLU A 1 92 ? 1.315 3.651 11.836 1.00 95.19 92 GLU A CA 1
ATOM 686 C C . GLU A 1 92 ? 2.706 3.363 11.241 1.00 95.19 92 GLU A C 1
ATOM 688 O O . GLU A 1 92 ? 3.081 3.962 10.232 1.00 95.19 92 GLU A O 1
ATOM 693 N N . GLU A 1 93 ? 3.438 2.400 11.807 1.00 96.19 93 GLU A N 1
ATOM 694 C CA . GLU A 1 93 ? 4.741 1.964 11.290 1.00 96.19 93 GLU A CA 1
ATOM 695 C C . GLU A 1 93 ? 4.627 1.412 9.864 1.00 96.19 93 GLU A C 1
ATOM 697 O O . GLU A 1 93 ? 5.333 1.864 8.960 1.00 96.19 93 GLU A O 1
ATOM 702 N N . ARG A 1 94 ? 3.685 0.488 9.631 1.00 95.69 94 ARG A N 1
ATOM 703 C CA . ARG A 1 94 ? 3.473 -0.104 8.303 1.00 95.69 94 ARG A CA 1
ATOM 704 C C . ARG A 1 94 ? 3.002 0.899 7.269 1.00 95.69 94 ARG A C 1
ATOM 706 O O . ARG A 1 94 ? 3.365 0.775 6.101 1.00 95.69 94 ARG A O 1
ATOM 713 N N . LEU A 1 95 ? 2.199 1.874 7.670 1.00 96.62 95 LEU A N 1
ATOM 714 C CA . LEU A 1 95 ? 1.710 2.918 6.782 1.00 96.62 95 LEU A CA 1
ATOM 715 C C . LEU A 1 95 ? 2.867 3.809 6.318 1.00 96.62 95 LEU A C 1
ATOM 717 O O . LEU A 1 95 ? 3.038 3.986 5.116 1.00 96.62 95 LEU A O 1
ATOM 721 N N . SER A 1 96 ? 3.718 4.252 7.246 1.00 97.12 96 SER A N 1
ATOM 722 C CA . SER A 1 96 ? 4.935 5.015 6.934 1.00 97.12 96 SER A CA 1
ATOM 723 C C . SER A 1 96 ? 5.891 4.239 6.016 1.00 97.12 96 SER A C 1
ATOM 725 O O . SER A 1 96 ? 6.390 4.764 5.018 1.00 97.12 96 SER A O 1
ATOM 727 N N . GLU A 1 97 ? 6.108 2.951 6.295 1.00 97.62 97 GLU A N 1
ATOM 728 C CA . GLU A 1 97 ? 6.959 2.104 5.458 1.00 97.62 97 GLU A CA 1
ATOM 729 C C . GLU A 1 97 ? 6.384 1.928 4.044 1.00 97.62 97 GLU A C 1
ATOM 731 O O . GLU A 1 97 ? 7.108 2.031 3.055 1.00 97.62 97 GLU A O 1
ATOM 736 N N . SER A 1 98 ? 5.071 1.726 3.935 1.00 96.94 98 SER A N 1
ATOM 737 C CA . SER A 1 98 ? 4.388 1.581 2.646 1.00 96.94 98 SER A CA 1
ATOM 738 C C . SER A 1 98 ? 4.412 2.877 1.830 1.00 96.94 98 SER A C 1
ATOM 740 O O . SER A 1 98 ? 4.608 2.836 0.619 1.00 96.94 98 SER A O 1
ATOM 742 N N . GLU A 1 99 ? 4.286 4.038 2.473 1.00 97.25 99 GLU A N 1
ATOM 743 C CA . GLU A 1 99 ? 4.438 5.342 1.813 1.00 97.25 99 GLU A CA 1
ATOM 744 C C . GLU A 1 99 ? 5.848 5.543 1.261 1.00 97.25 99 GLU A C 1
ATOM 746 O O . GLU A 1 99 ? 6.018 6.015 0.134 1.00 97.25 99 GLU A O 1
ATOM 751 N N . ARG A 1 100 ? 6.867 5.137 2.025 1.00 97.81 100 ARG A N 1
ATOM 752 C CA . ARG A 1 100 ? 8.254 5.156 1.554 1.00 97.81 100 ARG A CA 1
ATOM 753 C C . ARG A 1 100 ? 8.441 4.238 0.348 1.00 97.81 100 ARG A C 1
ATOM 755 O O . ARG A 1 100 ? 9.044 4.655 -0.637 1.00 97.81 100 ARG A O 1
ATOM 762 N N . MET A 1 101 ? 7.910 3.018 0.408 1.00 97.31 101 MET A N 1
ATOM 763 C CA . MET A 1 101 ? 7.967 2.063 -0.702 1.00 97.31 101 MET A CA 1
ATOM 764 C C . MET A 1 101 ? 7.276 2.600 -1.957 1.00 97.31 101 MET A C 1
ATOM 766 O O . MET A 1 101 ? 7.814 2.480 -3.056 1.00 97.31 101 MET A O 1
ATOM 770 N N . LEU A 1 102 ? 6.115 3.237 -1.801 1.00 96.25 102 LEU A N 1
ATOM 771 C CA . LEU A 1 102 ? 5.410 3.877 -2.905 1.00 96.25 102 LEU A CA 1
ATOM 772 C C . LEU A 1 102 ? 6.242 5.011 -3.520 1.00 96.25 102 LEU A C 1
ATOM 774 O O . LEU A 1 102 ? 6.320 5.115 -4.742 1.00 96.25 102 LEU A O 1
ATOM 778 N N . ALA A 1 103 ? 6.894 5.837 -2.698 1.00 96.12 103 ALA A N 1
ATOM 779 C CA . ALA A 1 103 ? 7.778 6.892 -3.189 1.00 96.12 103 ALA A CA 1
ATOM 780 C C . ALA A 1 103 ? 8.992 6.325 -3.948 1.00 96.12 103 ALA A C 1
ATOM 782 O O . ALA A 1 103 ? 9.367 6.857 -4.994 1.00 96.12 103 ALA A O 1
ATOM 783 N N . GLU A 1 104 ? 9.583 5.228 -3.462 1.00 95.81 104 GLU A N 1
ATOM 784 C CA . GLU A 1 104 ? 10.648 4.509 -4.174 1.00 95.81 104 GLU A CA 1
ATOM 785 C C . GLU A 1 104 ? 10.162 3.961 -5.521 1.00 95.81 104 GLU A C 1
ATOM 787 O O . GLU A 1 104 ? 10.855 4.115 -6.529 1.00 95.81 104 GLU A O 1
ATOM 792 N N . LEU A 1 105 ? 8.965 3.369 -5.554 1.00 94.19 105 LEU A N 1
ATOM 793 C CA . LEU A 1 105 ? 8.374 2.827 -6.774 1.00 94.19 105 LEU A CA 1
ATOM 794 C C . LEU A 1 105 ? 8.064 3.938 -7.781 1.00 94.19 105 LEU A C 1
ATOM 796 O O . LEU A 1 105 ? 8.407 3.806 -8.952 1.00 94.19 105 LEU A O 1
ATOM 800 N N . ARG A 1 106 ? 7.501 5.063 -7.324 1.00 94.44 106 ARG A N 1
ATOM 801 C CA . ARG A 1 106 ? 7.242 6.235 -8.171 1.00 94.44 106 ARG A CA 1
ATOM 802 C C . ARG A 1 106 ? 8.531 6.752 -8.798 1.00 94.44 106 ARG A C 1
ATOM 804 O O . ARG A 1 106 ? 8.590 6.932 -10.006 1.00 94.44 106 ARG A O 1
ATOM 811 N N . LYS A 1 107 ? 9.586 6.898 -7.995 1.00 94.62 107 LYS A N 1
ATOM 812 C CA . LYS A 1 107 ? 10.902 7.301 -8.496 1.00 94.62 107 LYS A CA 1
ATOM 813 C C . LYS A 1 107 ? 11.456 6.303 -9.517 1.00 94.62 107 LYS A C 1
ATOM 815 O O . LYS A 1 107 ? 12.104 6.707 -10.474 1.00 94.62 107 LYS A O 1
ATOM 820 N N . ALA A 1 108 ? 11.237 5.003 -9.320 1.00 92.56 108 ALA A N 1
ATOM 821 C CA . ALA A 1 108 ? 11.656 3.999 -10.292 1.00 92.56 108 ALA A CA 1
ATOM 822 C C . ALA A 1 108 ? 10.897 4.144 -11.620 1.00 92.56 108 ALA A C 1
ATOM 824 O O . ALA A 1 108 ? 11.544 4.130 -12.658 1.00 92.56 108 ALA A O 1
ATOM 825 N N . VAL A 1 109 ? 9.577 4.343 -11.567 1.00 92.00 109 VAL A N 1
ATOM 826 C CA . VAL A 1 109 ? 8.700 4.556 -12.733 1.00 92.00 109 VAL A CA 1
ATOM 827 C C . VAL A 1 109 ? 9.049 5.842 -13.491 1.00 92.00 109 VAL A C 1
ATOM 829 O O . VAL A 1 109 ? 9.050 5.846 -14.712 1.00 92.00 109 VAL A O 1
ATOM 832 N N . GLU A 1 110 ? 9.381 6.928 -12.791 1.00 92.25 110 GLU A N 1
ATOM 833 C CA . GLU A 1 110 ? 9.749 8.211 -13.415 1.00 92.25 110 GLU A CA 1
ATOM 834 C C . GLU A 1 110 ? 11.074 8.164 -14.194 1.00 92.25 110 GLU A C 1
ATOM 836 O O . GLU A 1 110 ? 11.304 8.993 -15.072 1.00 92.25 110 GLU A O 1
ATOM 841 N N . HIS A 1 111 ? 11.968 7.234 -13.855 1.00 90.69 111 HIS A N 1
ATOM 842 C CA . HIS A 1 111 ? 13.304 7.140 -14.450 1.00 90.69 111 HIS A CA 1
ATOM 843 C C . HIS A 1 111 ? 13.457 5.997 -15.458 1.00 90.69 111 HIS A C 1
ATOM 845 O O . HIS A 1 111 ? 14.518 5.890 -16.072 1.00 90.69 111 HIS A O 1
ATOM 851 N N . ASP A 1 112 ? 12.456 5.129 -15.585 1.00 89.62 112 ASP A N 1
ATOM 852 C CA . ASP A 1 112 ? 12.565 3.872 -16.317 1.00 89.62 112 ASP A CA 1
ATOM 853 C C . ASP A 1 112 ? 11.208 3.502 -16.941 1.00 89.62 112 ASP A C 1
ATOM 855 O O . ASP A 1 112 ? 10.278 3.060 -16.258 1.00 89.62 112 ASP A O 1
ATOM 859 N N . ASP A 1 113 ? 11.102 3.711 -18.256 1.00 87.31 113 ASP A N 1
ATOM 860 C CA . ASP A 1 113 ? 9.880 3.462 -19.026 1.00 87.31 113 ASP A CA 1
ATOM 861 C C . ASP A 1 113 ? 9.502 1.970 -19.063 1.00 87.31 113 ASP A C 1
ATOM 863 O O . ASP A 1 113 ? 8.319 1.639 -19.177 1.00 87.31 113 ASP A O 1
ATOM 867 N N . GLU A 1 114 ? 10.470 1.055 -18.933 1.00 87.62 114 GLU A N 1
ATOM 868 C CA . GLU A 1 114 ? 10.200 -0.388 -18.876 1.00 87.62 114 GLU A CA 1
ATOM 869 C C . GLU A 1 114 ? 9.552 -0.752 -17.536 1.00 87.62 114 GLU A C 1
ATOM 871 O O . GLU A 1 114 ? 8.543 -1.465 -17.490 1.00 87.62 114 GLU A O 1
ATOM 876 N N . VAL A 1 115 ? 10.049 -0.167 -16.442 1.00 87.38 115 VAL A N 1
ATOM 877 C CA . VAL A 1 115 ? 9.410 -0.266 -15.122 1.00 87.38 115 VAL A CA 1
ATOM 878 C C . VAL A 1 115 ? 8.011 0.355 -15.135 1.00 87.38 115 VAL A C 1
ATOM 880 O O . VAL A 1 115 ? 7.083 -0.230 -14.569 1.00 87.38 115 VAL A O 1
ATOM 883 N N . ALA A 1 116 ? 7.823 1.500 -15.796 1.00 88.00 116 ALA A N 1
ATOM 884 C CA . ALA A 1 116 ? 6.513 2.137 -15.928 1.00 88.00 116 ALA A CA 1
ATOM 885 C C . ALA A 1 116 ? 5.492 1.227 -16.632 1.00 88.00 116 ALA A C 1
ATOM 887 O O . ALA A 1 116 ? 4.351 1.092 -16.175 1.00 88.00 116 ALA A O 1
ATOM 888 N N . GLN A 1 117 ? 5.909 0.555 -17.708 1.00 87.00 117 GLN A N 1
ATOM 889 C CA . GLN A 1 117 ? 5.072 -0.415 -18.416 1.00 87.00 117 GLN A CA 1
ATOM 890 C C . GLN A 1 117 ? 4.772 -1.650 -17.561 1.00 87.00 117 GLN A C 1
ATOM 892 O O . GLN A 1 117 ? 3.635 -2.125 -17.561 1.00 87.00 117 GLN A O 1
ATOM 897 N N . HIS A 1 118 ? 5.755 -2.140 -16.802 1.00 87.06 118 HIS A N 1
ATOM 898 C CA . HIS A 1 118 ? 5.597 -3.308 -15.936 1.00 87.06 118 HIS A CA 1
ATOM 899 C C . HIS A 1 118 ? 4.640 -3.059 -14.761 1.00 87.06 118 HIS A C 1
ATOM 901 O O . HIS A 1 118 ? 3.811 -3.912 -14.445 1.00 87.06 118 HIS A O 1
ATOM 907 N N . VAL A 1 119 ? 4.733 -1.893 -14.111 1.00 88.25 119 VAL A N 1
ATOM 908 C CA . VAL A 1 119 ? 3.816 -1.505 -13.023 1.00 88.25 119 VAL A CA 1
ATOM 909 C C . VAL A 1 119 ? 2.392 -1.320 -13.556 1.00 88.25 119 VAL A C 1
ATOM 911 O O . VAL A 1 119 ? 1.426 -1.619 -12.854 1.00 88.25 119 VAL A O 1
ATOM 914 N N . GLY A 1 120 ? 2.254 -0.904 -14.814 1.00 86.75 120 GLY A N 1
ATOM 915 C CA . GLY A 1 120 ? 0.974 -0.746 -15.490 1.00 86.75 120 GLY A CA 1
ATOM 916 C C . GLY A 1 120 ? 0.303 0.594 -15.189 1.00 86.75 120 GLY A C 1
ATOM 917 O O . GLY A 1 120 ? 0.406 1.159 -14.096 1.00 86.75 120 GLY A O 1
ATOM 918 N N . ALA A 1 121 ? -0.414 1.115 -16.186 1.00 84.00 121 ALA A N 1
ATOM 919 C CA . ALA A 1 121 ? -1.136 2.375 -16.067 1.00 84.00 121 ALA A CA 1
ATOM 920 C C . ALA A 1 121 ? -2.261 2.267 -15.022 1.00 84.00 121 ALA A C 1
ATOM 922 O O . ALA A 1 121 ? -3.083 1.353 -15.076 1.00 84.00 121 ALA A O 1
ATOM 923 N N . GLY A 1 122 ? -2.303 3.210 -14.078 1.00 88.62 122 GLY A N 1
ATOM 924 C CA . GLY A 1 122 ? -3.322 3.276 -13.022 1.00 88.62 122 GLY A CA 1
ATOM 925 C C . GLY A 1 122 ? -3.018 2.449 -11.767 1.00 88.62 122 GLY A C 1
ATOM 926 O O . GLY A 1 122 ? -3.640 2.674 -10.733 1.00 88.62 122 GLY A O 1
ATOM 927 N N . THR A 1 123 ? -2.024 1.555 -11.785 1.00 93.56 123 THR A N 1
ATOM 928 C CA . THR A 1 123 ? -1.657 0.770 -10.590 1.00 93.56 123 THR A CA 1
ATOM 929 C C . THR A 1 123 ? -1.181 1.660 -9.442 1.00 93.56 123 THR A C 1
ATOM 931 O O . THR A 1 123 ? -1.547 1.430 -8.292 1.00 93.56 123 THR A O 1
ATOM 934 N N . MET A 1 124 ? -0.405 2.705 -9.743 1.00 94.31 124 MET A N 1
ATOM 935 C CA . MET A 1 124 ? 0.066 3.662 -8.734 1.00 94.31 124 MET A CA 1
ATOM 936 C C . MET A 1 124 ? -1.092 4.412 -8.067 1.00 94.31 124 MET A C 1
ATOM 938 O O . MET A 1 124 ? -1.106 4.541 -6.847 1.00 94.31 124 MET A O 1
ATOM 942 N N . GLU A 1 125 ? -2.095 4.821 -8.847 1.00 94.62 125 GLU A N 1
ATOM 943 C CA . GLU A 1 125 ? -3.296 5.498 -8.347 1.00 94.62 125 GLU A CA 1
ATOM 944 C C . GLU A 1 125 ? -4.100 4.583 -7.413 1.00 94.62 125 GLU A C 1
ATOM 946 O O . GLU A 1 125 ? -4.435 4.977 -6.301 1.00 94.62 125 GLU A O 1
ATOM 951 N N . ILE A 1 126 ? -4.299 3.317 -7.795 1.00 96.25 126 ILE A N 1
ATOM 952 C CA . ILE A 1 126 ? -4.996 2.326 -6.957 1.00 96.25 126 ILE A CA 1
ATOM 953 C C . ILE A 1 126 ? -4.278 2.120 -5.614 1.00 96.25 126 ILE A C 1
ATOM 955 O O . ILE A 1 126 ? -4.915 1.998 -4.565 1.00 96.25 126 ILE A O 1
ATOM 959 N N . VAL A 1 127 ? -2.945 2.063 -5.626 1.00 96.31 127 VAL A N 1
ATOM 960 C CA . VAL A 1 127 ? -2.156 1.874 -4.400 1.00 96.31 127 VAL A CA 1
ATOM 961 C C . VAL A 1 127 ? -2.208 3.126 -3.519 1.00 96.31 127 VAL A C 1
ATOM 963 O O . VAL A 1 127 ? -2.318 3.006 -2.298 1.00 96.31 127 VAL A O 1
ATOM 966 N N . GLU A 1 128 ? -2.176 4.317 -4.119 1.00 96.50 128 GLU A N 1
ATOM 967 C CA . GLU A 1 128 ? -2.345 5.598 -3.423 1.00 96.50 128 GLU A CA 1
ATOM 968 C C . GLU A 1 128 ? -3.711 5.706 -2.744 1.00 96.50 128 GLU A C 1
ATOM 970 O O . GLU A 1 128 ? -3.782 6.002 -1.545 1.00 96.50 128 GLU A O 1
ATOM 975 N N . GLU A 1 129 ? -4.783 5.390 -3.471 1.00 97.56 129 GLU A N 1
ATOM 976 C CA . GLU A 1 129 ? -6.140 5.325 -2.928 1.00 97.56 129 GLU A CA 1
ATOM 977 C C . GLU A 1 129 ? -6.236 4.303 -1.791 1.00 97.56 129 GLU A C 1
ATOM 979 O O . GLU A 1 129 ? -6.823 4.584 -0.742 1.00 97.56 129 GLU A O 1
ATOM 984 N N . GLY A 1 130 ? -5.605 3.138 -1.954 1.00 97.44 130 GLY A N 1
ATOM 985 C CA . GLY A 1 130 ? -5.533 2.111 -0.921 1.00 97.44 130 GLY A CA 1
ATOM 986 C C . GLY A 1 130 ? -4.869 2.617 0.363 1.00 97.44 130 GLY A C 1
ATOM 987 O O . GLY A 1 130 ? -5.409 2.430 1.457 1.00 97.44 130 GLY A O 1
ATOM 988 N N . LEU A 1 131 ? -3.726 3.301 0.256 1.00 97.44 131 LEU A N 1
ATOM 989 C CA . LEU A 1 131 ? -3.047 3.887 1.418 1.00 97.44 131 LEU A CA 1
ATOM 990 C C . LEU A 1 131 ? -3.895 4.977 2.078 1.00 97.44 131 LEU A C 1
ATOM 992 O O . LEU A 1 131 ? -3.987 5.027 3.310 1.00 97.44 131 LEU A O 1
ATOM 996 N N . GLN A 1 132 ? -4.560 5.814 1.283 1.00 97.81 132 GLN A N 1
ATOM 997 C CA . GLN A 1 132 ? -5.483 6.819 1.802 1.00 97.81 132 GLN A CA 1
ATOM 998 C C . GLN A 1 132 ? -6.674 6.175 2.526 1.00 97.81 132 GLN A C 1
ATOM 1000 O O . GLN A 1 132 ? -7.097 6.658 3.582 1.00 97.81 132 GLN A O 1
ATOM 1005 N N . GLU A 1 133 ? -7.182 5.047 2.029 1.00 98.06 133 GLU A N 1
ATOM 1006 C CA . GLU A 1 133 ? -8.225 4.295 2.715 1.00 98.06 133 GLU A CA 1
ATOM 1007 C C . GLU A 1 133 ? -7.734 3.778 4.074 1.00 98.06 133 GLU A C 1
ATOM 1009 O O . GLU A 1 133 ? -8.440 3.942 5.077 1.00 98.06 133 GLU A O 1
ATOM 1014 N N . VAL A 1 134 ? -6.520 3.221 4.146 1.00 97.81 134 VAL A N 1
ATOM 1015 C CA . VAL A 1 134 ? -5.925 2.769 5.416 1.00 97.81 134 VAL A CA 1
ATOM 1016 C C . VAL A 1 134 ? -5.785 3.933 6.401 1.00 97.81 134 VAL A C 1
ATOM 1018 O O . VAL A 1 134 ? -6.176 3.777 7.563 1.00 97.81 134 VAL A O 1
ATOM 1021 N N . ARG A 1 135 ? -5.338 5.117 5.950 1.00 97.44 135 ARG A N 1
ATOM 1022 C CA . ARG A 1 135 ? -5.318 6.334 6.791 1.00 97.44 135 ARG A CA 1
ATOM 1023 C C . ARG A 1 135 ? -6.715 6.666 7.315 1.00 97.44 135 ARG A C 1
ATOM 1025 O O . ARG A 1 135 ? -6.893 6.825 8.520 1.00 97.44 135 ARG A O 1
ATOM 1032 N N . SER A 1 136 ? -7.731 6.651 6.450 1.00 98.06 136 SER A N 1
ATOM 1033 C CA . SER A 1 136 ? -9.121 6.920 6.852 1.00 98.06 136 SER A CA 1
ATOM 1034 C C . SER A 1 136 ? -9.655 5.914 7.886 1.00 98.06 136 SER A C 1
ATOM 1036 O O . SER A 1 136 ? -10.526 6.231 8.703 1.00 98.06 136 SER A O 1
ATOM 1038 N N . LEU A 1 137 ? -9.194 4.660 7.840 1.00 97.69 137 LEU A N 1
ATOM 1039 C CA . LEU A 1 137 ? -9.569 3.626 8.805 1.00 97.69 137 LEU A CA 1
ATOM 1040 C C . LEU A 1 137 ? -8.857 3.847 10.141 1.00 97.69 137 LEU A C 1
ATOM 1042 O O . LEU A 1 137 ? -9.498 3.719 11.189 1.00 97.69 137 LEU A O 1
ATOM 1046 N N . ALA A 1 138 ? -7.577 4.220 10.105 1.00 95.00 138 ALA A N 1
ATOM 1047 C CA . ALA A 1 138 ? -6.790 4.578 11.281 1.00 95.00 138 ALA A CA 1
ATOM 1048 C C . ALA A 1 138 ? -7.368 5.810 12.001 1.00 95.00 138 ALA A C 1
ATOM 1050 O O . ALA A 1 138 ? -7.580 5.769 13.214 1.00 95.00 138 ALA A O 1
ATOM 1051 N N . GLU A 1 139 ? -7.739 6.860 11.263 1.00 96.31 139 GLU A N 1
ATOM 1052 C CA . GLU A 1 139 ? -8.407 8.058 11.799 1.00 96.31 139 GLU A CA 1
ATOM 1053 C C . GLU A 1 139 ? -9.728 7.715 12.499 1.00 96.31 139 GLU A C 1
ATOM 1055 O O . GLU A 1 139 ? -10.019 8.193 13.598 1.00 96.31 139 GLU A O 1
ATOM 1060 N N . ARG A 1 140 ? -10.504 6.800 11.906 1.00 97.38 140 ARG A N 1
ATOM 1061 C CA . ARG A 1 140 ? -11.745 6.267 12.491 1.00 97.38 140 ARG A CA 1
ATOM 1062 C C . ARG A 1 140 ? -11.507 5.229 13.595 1.00 97.38 140 ARG A C 1
ATOM 1064 O O . ARG A 1 140 ? -12.473 4.632 14.071 1.00 97.38 140 ARG A O 1
ATOM 1071 N N . LYS A 1 141 ? -10.253 4.995 14.002 1.00 96.38 141 LYS A N 1
ATOM 1072 C CA . LYS A 1 141 ? -9.831 4.020 15.026 1.00 96.38 141 LYS A CA 1
ATOM 1073 C C . LYS A 1 141 ? -10.253 2.575 14.722 1.00 96.38 141 LYS A C 1
ATOM 1075 O O . LYS A 1 141 ? -10.367 1.748 15.627 1.00 96.38 141 LYS A O 1
ATOM 1080 N N . LYS A 1 14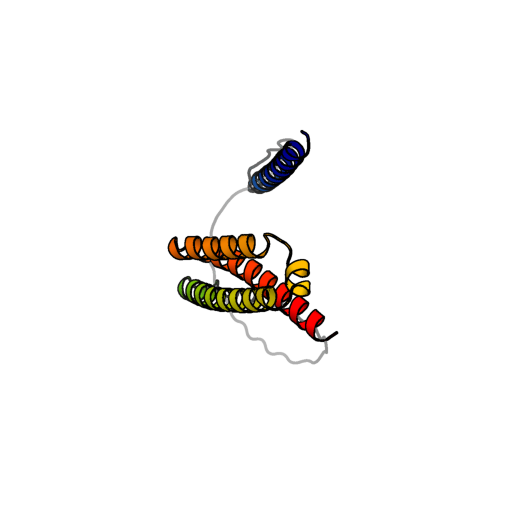2 ? -10.470 2.237 13.447 1.00 96.50 142 LYS A N 1
ATOM 1081 C CA . LYS A 1 142 ? -10.795 0.878 12.981 1.00 96.50 142 LYS A CA 1
ATOM 1082 C C . LYS A 1 142 ? -9.514 0.062 12.784 1.00 96.50 142 LYS A C 1
ATOM 1084 O O . LYS A 1 142 ? -9.208 -0.374 11.677 1.00 96.50 142 LYS A O 1
ATOM 1089 N N . TRP A 1 143 ? -8.761 -0.136 13.865 1.00 94.81 143 TRP A N 1
ATOM 1090 C CA . TRP A 1 143 ? -7.379 -0.634 13.820 1.00 94.81 143 TRP A CA 1
ATOM 1091 C C . TRP A 1 143 ? -7.212 -2.017 13.189 1.00 94.81 143 TRP A C 1
ATOM 1093 O O . TRP A 1 143 ? -6.260 -2.218 12.449 1.00 94.81 143 TRP A O 1
ATOM 1103 N N . SER A 1 144 ? -8.137 -2.953 13.421 1.00 93.56 144 SER A N 1
ATOM 1104 C CA . SER A 1 144 ? -8.075 -4.280 12.785 1.00 93.56 144 SER A CA 1
ATOM 1105 C C . SER A 1 144 ? -8.239 -4.188 11.264 1.00 93.56 144 SER A C 1
ATOM 1107 O O . SER A 1 144 ? -7.419 -4.734 10.541 1.00 93.56 144 SER A O 1
ATOM 1109 N N . GLN A 1 145 ? -9.215 -3.419 10.768 1.00 96.06 145 GLN A N 1
ATOM 1110 C CA . GLN A 1 145 ? -9.400 -3.243 9.321 1.00 96.06 145 GLN A CA 1
ATOM 1111 C C . GLN A 1 145 ? -8.232 -2.486 8.684 1.00 96.06 145 GLN A C 1
ATOM 1113 O O . GLN A 1 145 ? -7.797 -2.840 7.592 1.00 96.06 145 GLN A O 1
ATOM 1118 N N . ALA A 1 146 ? -7.730 -1.450 9.364 1.00 96.81 146 ALA A N 1
ATOM 1119 C CA . ALA A 1 146 ? -6.562 -0.703 8.913 1.00 96.81 146 ALA A CA 1
ATOM 1120 C C . ALA A 1 146 ? -5.325 -1.607 8.830 1.00 96.81 146 ALA A C 1
ATOM 1122 O O . ALA A 1 146 ? -4.584 -1.535 7.856 1.00 96.81 146 ALA A O 1
ATOM 1123 N N . LYS A 1 147 ? -5.138 -2.497 9.812 1.00 96.06 147 LYS A N 1
ATOM 1124 C CA . LYS A 1 147 ? -4.061 -3.486 9.814 1.00 96.06 147 LYS A CA 1
ATOM 1125 C C . LYS A 1 147 ? -4.189 -4.445 8.637 1.00 96.06 147 LYS A C 1
ATOM 1127 O O . LYS A 1 147 ? -3.251 -4.540 7.860 1.00 96.06 147 LYS A O 1
ATOM 1132 N N . ASP A 1 148 ? -5.326 -5.116 8.484 1.00 96.25 148 ASP A N 1
ATOM 1133 C CA . ASP A 1 148 ? -5.474 -6.163 7.466 1.00 96.25 148 ASP A CA 1
ATOM 1134 C C . ASP A 1 148 ? -5.306 -5.589 6.047 1.00 96.25 148 ASP A C 1
ATOM 1136 O O . ASP A 1 148 ? -4.604 -6.162 5.212 1.00 96.25 148 ASP A O 1
ATOM 1140 N N . LYS A 1 149 ? -5.889 -4.409 5.784 1.00 97.06 149 LYS A N 1
ATOM 1141 C CA . LYS A 1 149 ? -5.701 -3.706 4.505 1.00 97.06 149 LYS A CA 1
ATOM 1142 C C . LYS A 1 149 ? -4.277 -3.186 4.327 1.00 97.06 149 LYS A C 1
ATOM 1144 O O . LYS A 1 149 ? -3.720 -3.313 3.240 1.00 97.06 149 LYS A O 1
ATOM 1149 N N . GLY A 1 150 ? -3.691 -2.622 5.380 1.00 96.88 150 GLY A N 1
ATOM 1150 C CA . GLY A 1 150 ? -2.317 -2.130 5.371 1.00 96.88 150 GLY A CA 1
ATOM 1151 C C . GLY A 1 150 ? -1.307 -3.241 5.092 1.00 96.88 150 GLY A C 1
ATOM 1152 O O . GLY A 1 150 ? -0.419 -3.049 4.273 1.00 96.88 150 GLY A O 1
ATOM 1153 N N . GLU A 1 151 ? -1.470 -4.420 5.697 1.00 96.88 151 GLU A N 1
ATOM 1154 C CA . GLU A 1 151 ? -0.607 -5.586 5.462 1.00 96.88 151 GLU A CA 1
ATOM 1155 C C . GLU A 1 151 ? -0.718 -6.095 4.019 1.00 96.88 151 GLU A C 1
ATOM 1157 O O . GLU A 1 151 ? 0.304 -6.382 3.393 1.00 96.88 151 GLU A O 1
ATOM 1162 N N . ALA A 1 152 ? -1.932 -6.148 3.462 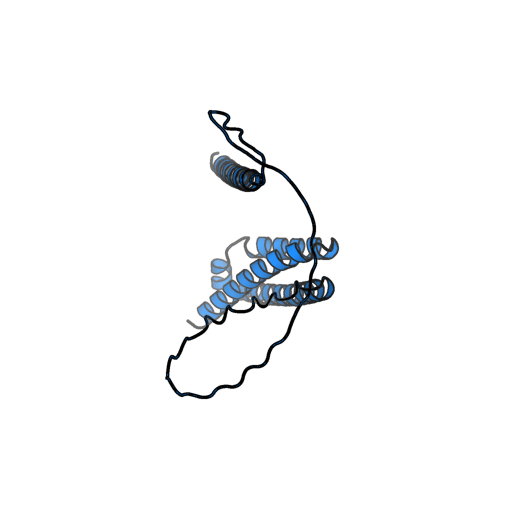1.00 96.88 152 ALA A N 1
ATOM 1163 C CA . ALA A 1 152 ? -2.138 -6.537 2.068 1.00 96.88 152 ALA A CA 1
ATOM 1164 C C . ALA A 1 152 ? -1.481 -5.549 1.086 1.00 96.88 152 ALA A C 1
ATOM 1166 O O . ALA A 1 152 ? -0.749 -5.966 0.186 1.00 96.88 152 ALA A O 1
ATOM 1167 N N . LEU A 1 153 ? -1.687 -4.242 1.287 1.00 96.88 153 LEU A N 1
ATOM 1168 C CA . LEU A 1 153 ? -1.076 -3.199 0.456 1.00 96.88 153 LEU A CA 1
ATOM 1169 C C . LEU A 1 153 ? 0.447 -3.194 0.572 1.00 96.88 153 LEU A C 1
ATOM 1171 O O . LEU A 1 153 ? 1.147 -3.090 -0.433 1.00 96.88 153 LEU A O 1
ATOM 1175 N N . HIS A 1 154 ? 0.962 -3.356 1.787 1.00 97.44 154 HIS A N 1
ATOM 1176 C CA . HIS A 1 154 ? 2.392 -3.431 2.041 1.00 97.44 154 HIS A CA 1
ATOM 1177 C C . HIS A 1 154 ? 3.038 -4.626 1.326 1.00 97.44 154 HIS A C 1
ATOM 1179 O O . HIS A 1 154 ? 4.100 -4.492 0.712 1.00 97.44 154 HIS A O 1
ATOM 1185 N N . ALA A 1 155 ? 2.385 -5.792 1.357 1.00 97.31 155 ALA A N 1
ATOM 1186 C CA . ALA A 1 155 ? 2.839 -6.971 0.628 1.00 97.31 155 ALA A CA 1
ATOM 1187 C C . ALA A 1 155 ? 2.837 -6.732 -0.891 1.00 97.31 155 ALA A C 1
ATOM 1189 O O . ALA A 1 155 ? 3.815 -7.061 -1.5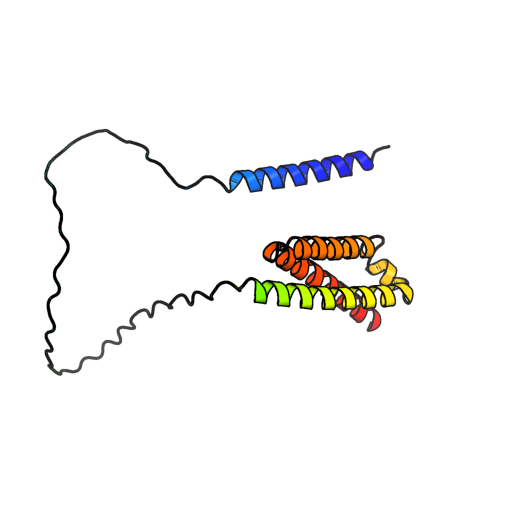61 1.00 97.31 155 ALA A O 1
ATOM 1190 N N . GLN A 1 156 ? 1.785 -6.105 -1.429 1.00 96.00 156 GLN A N 1
ATOM 1191 C CA . GLN A 1 156 ? 1.712 -5.760 -2.851 1.00 96.00 156 GLN A CA 1
ATOM 1192 C C . GLN A 1 156 ? 2.837 -4.794 -3.260 1.00 96.00 156 GLN A C 1
ATOM 1194 O O . GLN A 1 156 ? 3.534 -5.048 -4.242 1.00 96.00 156 GLN A O 1
ATOM 1199 N N . LEU A 1 157 ? 3.066 -3.727 -2.488 1.00 96.56 157 LEU A N 1
ATOM 1200 C CA . LEU A 1 157 ? 4.165 -2.774 -2.697 1.00 96.56 157 LEU A CA 1
ATOM 1201 C C . LEU A 1 157 ? 5.536 -3.446 -2.658 1.00 96.56 157 LEU A C 1
ATOM 1203 O O . LEU A 1 157 ? 6.372 -3.198 -3.527 1.00 96.56 157 LEU A O 1
ATOM 1207 N N . SER A 1 158 ? 5.745 -4.335 -1.689 1.00 96.44 158 SER A N 1
ATOM 1208 C CA . SER A 1 158 ? 6.985 -5.100 -1.567 1.00 96.44 158 SER A CA 1
ATOM 1209 C C . SER A 1 158 ? 7.237 -5.967 -2.800 1.00 96.44 158 SER A C 1
ATOM 1211 O O . SER A 1 158 ? 8.355 -5.986 -3.312 1.00 96.44 158 SER A O 1
ATOM 1213 N N . LEU A 1 159 ? 6.207 -6.651 -3.309 1.00 95.62 159 LEU A N 1
ATOM 1214 C CA . LEU A 1 159 ? 6.318 -7.482 -4.510 1.00 95.62 159 LEU A CA 1
ATOM 1215 C C . LEU A 1 159 ? 6.627 -6.652 -5.760 1.00 95.62 159 LEU A C 1
ATOM 1217 O O . LEU A 1 159 ? 7.507 -7.034 -6.528 1.00 95.62 159 LEU A O 1
ATOM 1221 N N . MET A 1 160 ? 5.972 -5.502 -5.939 1.00 94.69 160 MET A N 1
ATOM 1222 C CA . MET A 1 160 ? 6.257 -4.597 -7.062 1.00 94.69 160 MET A CA 1
ATOM 1223 C C . MET A 1 160 ? 7.681 -4.033 -6.985 1.00 94.69 160 MET A C 1
ATOM 1225 O O . MET A 1 160 ? 8.408 -4.002 -7.974 1.00 94.69 160 MET A O 1
ATOM 1229 N N . LEU A 1 161 ? 8.145 -3.633 -5.800 1.00 93.69 161 LEU A N 1
ATOM 1230 C CA . LEU A 1 161 ? 9.532 -3.192 -5.636 1.00 93.69 161 LEU A CA 1
ATOM 1231 C C . LEU A 1 161 ? 10.540 -4.316 -5.895 1.00 93.69 161 LEU A C 1
ATOM 1233 O O . LEU A 1 161 ? 11.613 -4.072 -6.441 1.00 93.69 161 LEU A O 1
ATOM 1237 N N . GLN A 1 162 ? 10.221 -5.552 -5.521 1.00 93.94 162 GLN A N 1
ATOM 1238 C CA . GLN A 1 162 ? 11.082 -6.692 -5.824 1.00 93.94 162 GLN A CA 1
ATOM 1239 C C . GLN A 1 162 ? 11.115 -7.005 -7.320 1.00 93.94 162 GLN A C 1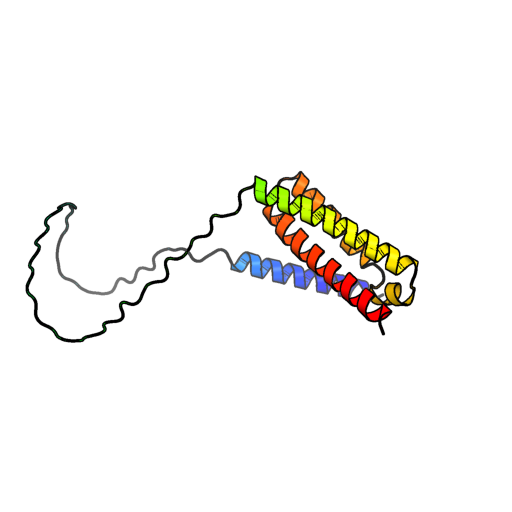
ATOM 1241 O O . GLN A 1 162 ? 12.201 -7.269 -7.839 1.00 93.94 162 GLN A O 1
ATOM 1246 N N . SER A 1 163 ? 9.977 -6.948 -8.021 1.00 91.81 163 SER A N 1
ATOM 1247 C CA . SER A 1 163 ? 9.949 -7.184 -9.468 1.00 91.81 163 SER A CA 1
ATOM 1248 C C . SER A 1 163 ? 10.745 -6.111 -10.209 1.00 91.81 163 SER A C 1
ATOM 1250 O O . SER A 1 163 ? 11.646 -6.449 -10.969 1.00 91.81 163 SER A O 1
ATOM 1252 N N . THR A 1 164 ? 10.542 -4.833 -9.883 1.00 90.31 164 THR A N 1
ATOM 1253 C CA . THR A 1 164 ? 11.299 -3.724 -10.496 1.00 90.31 164 THR A CA 1
ATOM 1254 C C . THR A 1 164 ? 12.803 -3.792 -10.233 1.00 90.31 164 THR A C 1
ATOM 1256 O O . THR A 1 164 ? 13.601 -3.490 -11.117 1.00 90.31 164 THR A O 1
ATOM 1259 N N . ARG A 1 165 ? 13.233 -4.221 -9.038 1.00 88.81 165 ARG A N 1
ATOM 1260 C CA . ARG A 1 165 ? 14.663 -4.427 -8.741 1.00 88.81 165 ARG A CA 1
ATOM 1261 C C . ARG A 1 165 ? 15.255 -5.608 -9.507 1.00 88.81 165 ARG A C 1
ATOM 1263 O O . ARG A 1 165 ? 16.441 -5.579 -9.818 1.00 88.81 165 ARG A O 1
ATOM 1270 N N . ARG A 1 166 ? 14.452 -6.638 -9.780 1.00 87.69 166 ARG A N 1
ATOM 1271 C CA . ARG A 1 166 ? 14.879 -7.810 -10.548 1.00 87.69 166 ARG A CA 1
ATOM 1272 C C . ARG A 1 166 ? 15.051 -7.485 -12.028 1.00 87.69 166 ARG A C 1
ATOM 1274 O O . ARG A 1 166 ? 16.055 -7.905 -12.586 1.00 87.69 166 ARG A O 1
ATOM 1281 N N . GLU A 1 167 ? 14.127 -6.727 -12.617 1.00 81.81 167 GLU A N 1
ATOM 1282 C CA . GLU A 1 167 ? 14.242 -6.244 -14.004 1.00 81.81 167 GLU A CA 1
ATOM 1283 C C . GLU A 1 167 ? 15.541 -5.443 -14.193 1.00 81.81 167 GLU A C 1
ATOM 1285 O O . GLU A 1 167 ? 16.314 -5.731 -15.094 1.00 81.81 167 GLU A O 1
ATOM 1290 N N . LYS A 1 168 ? 15.881 -4.549 -13.252 1.00 78.31 168 LYS A N 1
ATOM 1291 C CA . LYS A 1 168 ? 17.130 -3.757 -13.298 1.00 78.31 168 LYS A CA 1
ATOM 1292 C C . LYS A 1 168 ? 18.428 -4.561 -13.179 1.00 78.31 168 LYS A C 1
ATOM 1294 O O . LYS A 1 168 ? 19.501 -4.005 -13.403 1.00 78.31 168 LYS A O 1
ATOM 1299 N N . ALA A 1 169 ? 18.354 -5.807 -12.719 1.00 80.69 169 ALA A N 1
ATOM 1300 C CA . ALA A 1 169 ? 19.516 -6.672 -12.534 1.00 80.69 169 ALA A CA 1
ATOM 1301 C C . ALA A 1 169 ? 19.711 -7.673 -13.686 1.00 80.69 169 ALA A C 1
ATOM 1303 O O . ALA A 1 169 ? 20.717 -8.387 -13.677 1.00 80.69 169 ALA A O 1
ATOM 1304 N N . SER A 1 170 ? 18.749 -7.761 -14.613 1.00 67.69 170 SER A N 1
ATOM 1305 C CA . SER A 1 170 ? 18.814 -8.608 -15.809 1.00 67.69 170 SER A CA 1
ATOM 1306 C C . SER A 1 170 ? 19.401 -7.864 -17.002 1.00 67.69 170 SER A C 1
ATOM 1308 O O . SER A 1 170 ? 19.825 -8.594 -17.927 1.00 67.69 170 SER A O 1
#

Secondary structure (DSSP, 8-state):
--HHHHHHHHHHHHHHHHHHHHHTTS----------------------------------------------------PPPPPHHHHHHHHHHHHHHHHHHHHHHHHHHHH-HHHHHHH-TTHHHHHHHHHHHHHHHHHTT-HHHHHHHHHHHHHHHHHHHHHHHHHTT-

Foldseek 3Di:
DPDVVVVVVVVVVVVVVVVVVVVVPPDDDDDDDDDDDDDDDDDDDDDDDDDDDDDDDDDDDDDDDDPPPDPPPPPPPPDDDDDLVRLLVLLVVLLVVLVVLLVVLVVLLVVDVVLVVVCHPCNSVVLVVLSVVLVVCVVVSVSVVSNVSSVVSSVVSVVSSVVSVVVVVD